Protein AF-A0A4R3I2M2-F1 (afdb_monomer_lite)

pLDDT: mean 82.36, std 9.68, range [46.09, 89.94]

Organism: NCBI:txid230495

Structure (mmCIF, N/CA/C/O backbone):
data_AF-A0A4R3I2M2-F1
#
_entry.id   AF-A0A4R3I2M2-F1
#
loop_
_atom_site.group_PDB
_atom_site.id
_atom_site.type_symbol
_atom_site.label_atom_id
_atom_site.label_alt_id
_atom_site.label_comp_id
_atom_site.label_asym_id
_atom_site.label_entity_id
_atom_site.label_seq_id
_atom_site.pdbx_PDB_ins_code
_atom_site.Cartn_x
_atom_site.Cartn_y
_atom_site.Cartn_z
_atom_site.occupancy
_atom_site.B_iso_or_equiv
_atom_site.auth_seq_id
_atom_site.auth_comp_id
_atom_site.auth_asym_id
_atom_site.auth_atom_id
_atom_site.pdbx_PDB_model_num
ATOM 1 N N . MET A 1 1 ? -13.985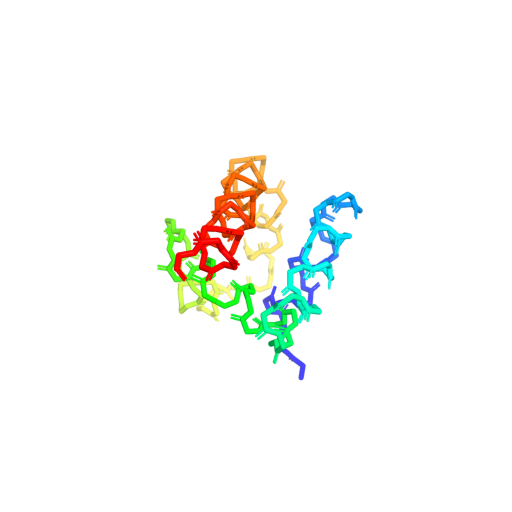 4.143 -8.423 1.00 52.84 1 MET A N 1
ATOM 2 C CA . MET A 1 1 ? -12.768 4.528 -7.687 1.00 52.84 1 MET A CA 1
ATOM 3 C C . MET A 1 1 ? -12.758 3.707 -6.414 1.00 52.84 1 MET A C 1
ATOM 5 O O . MET A 1 1 ? -13.799 3.624 -5.769 1.00 52.84 1 MET A O 1
ATOM 9 N N . ASP A 1 2 ? -11.680 2.969 -6.163 1.00 74.81 2 ASP A N 1
ATOM 10 C CA . ASP A 1 2 ? -11.583 2.080 -5.006 1.00 74.81 2 ASP A CA 1
ATOM 11 C C . ASP A 1 2 ? -11.299 2.924 -3.758 1.00 74.81 2 ASP A C 1
ATOM 13 O O . ASP A 1 2 ? -10.215 3.488 -3.612 1.00 74.81 2 ASP A O 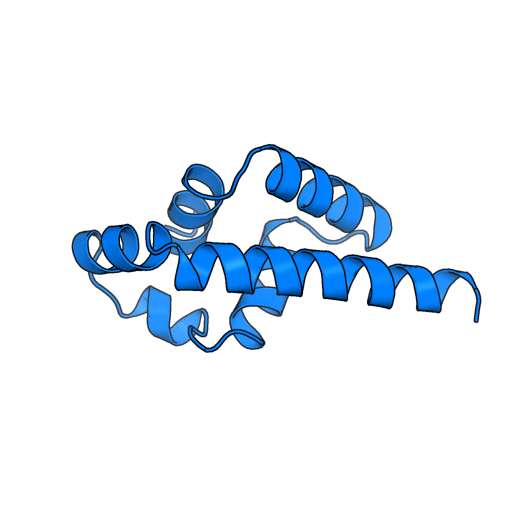1
ATOM 17 N N . MET A 1 3 ? -12.291 3.020 -2.868 1.00 80.62 3 MET A N 1
ATOM 18 C CA . MET A 1 3 ? -12.227 3.872 -1.680 1.00 80.62 3 MET A CA 1
ATOM 19 C C . MET A 1 3 ? -11.012 3.557 -0.793 1.00 80.62 3 MET A C 1
ATOM 21 O O . MET A 1 3 ? -10.479 4.463 -0.157 1.00 80.62 3 MET A O 1
ATOM 25 N N . VAL A 1 4 ? -10.547 2.302 -0.753 1.00 83.88 4 VAL A N 1
ATOM 26 C CA . VAL A 1 4 ? -9.362 1.918 0.030 1.00 83.88 4 VAL A CA 1
ATOM 27 C C . VAL A 1 4 ? -8.096 2.500 -0.578 1.00 83.88 4 VAL A C 1
ATOM 29 O O . VAL A 1 4 ? -7.283 3.082 0.143 1.00 83.88 4 VAL A O 1
ATOM 32 N N . LEU A 1 5 ? -7.9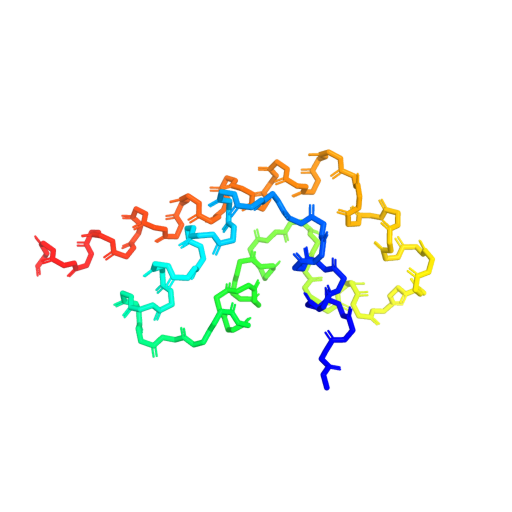46 2.393 -1.898 1.00 80.62 5 LEU A N 1
ATOM 33 C CA . LEU A 1 5 ? -6.782 2.923 -2.604 1.00 80.62 5 LEU A CA 1
ATOM 34 C C . LEU A 1 5 ? -6.741 4.452 -2.558 1.00 80.62 5 LEU A C 1
ATOM 36 O O . LEU A 1 5 ? -5.666 5.014 -2.365 1.00 80.62 5 LEU A O 1
ATOM 40 N N . ASP A 1 6 ? -7.887 5.124 -2.675 1.00 83.88 6 ASP A N 1
ATOM 41 C CA . ASP A 1 6 ? -7.957 6.586 -2.573 1.00 83.88 6 ASP A CA 1
ATOM 42 C C . ASP A 1 6 ? -7.561 7.078 -1.173 1.00 83.88 6 ASP A C 1
ATOM 44 O O . ASP A 1 6 ? -6.756 8.005 -1.037 1.00 83.88 6 ASP A O 1
ATOM 48 N N . VAL A 1 7 ? -8.061 6.421 -0.118 1.00 85.31 7 VAL A N 1
ATOM 49 C CA . VAL A 1 7 ? -7.675 6.747 1.262 1.00 85.31 7 VAL A CA 1
ATOM 50 C C . VAL A 1 7 ? -6.182 6.503 1.464 1.00 85.31 7 VAL A C 1
ATOM 52 O O . VAL A 1 7 ? -5.494 7.392 1.960 1.00 85.31 7 VAL A O 1
ATOM 55 N N . LEU A 1 8 ? -5.648 5.363 1.025 1.00 82.50 8 LEU A N 1
ATOM 56 C CA . LEU A 1 8 ? -4.221 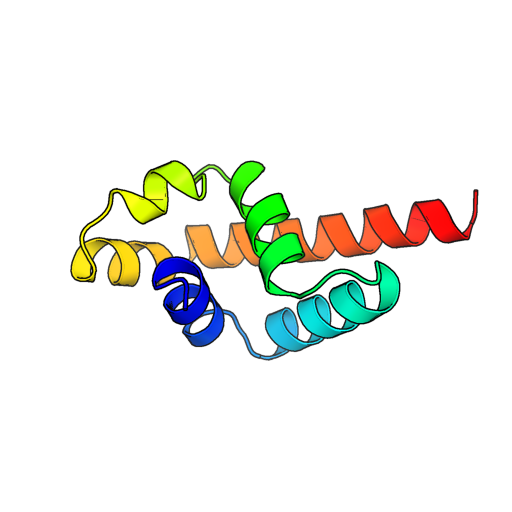5.061 1.144 1.00 82.50 8 LEU A CA 1
ATOM 57 C C . LEU A 1 8 ? -3.348 6.083 0.416 1.00 82.50 8 LEU A C 1
ATOM 59 O O . LEU A 1 8 ? -2.437 6.634 1.027 1.00 82.50 8 LEU A O 1
ATOM 63 N N . LYS A 1 9 ? -3.655 6.410 -0.843 1.00 81.62 9 LYS A N 1
ATOM 64 C CA . LYS A 1 9 ? -2.920 7.430 -1.608 1.00 81.62 9 LYS A CA 1
ATOM 65 C C . LYS A 1 9 ? -2.913 8.791 -0.913 1.00 81.62 9 LYS A C 1
ATOM 67 O O . LYS A 1 9 ? -1.915 9.492 -0.975 1.00 81.62 9 LYS A O 1
ATOM 72 N N . SER A 1 10 ? -3.994 9.150 -0.218 1.00 84.06 10 SER A N 1
ATOM 73 C CA . SER A 1 10 ? -4.066 10.412 0.533 1.00 84.06 10 SER A CA 1
ATOM 74 C C . SER A 1 10 ? -3.235 10.430 1.825 1.00 84.06 10 SER A C 1
ATOM 76 O O . SER A 1 10 ? -2.983 11.504 2.371 1.00 84.06 10 SER A O 1
ATOM 78 N N . LYS A 1 11 ? -2.857 9.256 2.353 1.00 83.25 11 LYS A N 1
ATOM 79 C CA . LYS A 1 11 ? -2.146 9.101 3.637 1.00 83.25 11 LYS A CA 1
ATOM 80 C C . LYS A 1 11 ? -0.690 8.682 3.480 1.00 83.25 11 LYS A C 1
ATOM 82 O O . LYS A 1 11 ? 0.097 8.892 4.400 1.00 83.25 11 LYS A O 1
ATOM 87 N N . ILE A 1 12 ? -0.345 8.067 2.354 1.00 80.81 12 ILE A N 1
ATOM 88 C CA . ILE A 1 12 ? 1.029 7.710 2.022 1.00 80.81 12 ILE A CA 1
ATOM 89 C C . ILE A 1 12 ? 1.839 8.996 1.816 1.00 80.81 12 ILE A C 1
ATOM 91 O O . ILE A 1 12 ? 1.353 9.989 1.279 1.00 80.81 12 ILE A O 1
ATOM 95 N N . ASP A 1 13 ? 3.085 8.969 2.280 1.00 80.50 13 ASP A N 1
ATOM 96 C CA . ASP A 1 13 ? 4.014 10.087 2.157 1.00 80.50 13 ASP A CA 1
ATOM 97 C C . ASP A 1 13 ? 4.253 10.463 0.674 1.00 80.50 13 ASP A C 1
ATOM 99 O O . ASP A 1 13 ? 4.306 9.567 -0.181 1.00 80.50 13 ASP A O 1
ATOM 103 N N . PRO A 1 14 ? 4.434 11.755 0.338 1.00 79.56 14 PRO A N 1
ATOM 104 C CA . PRO A 1 14 ? 4.728 12.181 -1.029 1.00 79.56 14 PRO A CA 1
ATOM 105 C C . PRO A 1 14 ? 5.919 11.451 -1.663 1.00 79.56 14 PRO A C 1
ATOM 107 O O . PRO A 1 14 ? 5.836 11.077 -2.831 1.00 79.56 14 PRO A O 1
ATOM 110 N N . ALA A 1 15 ? 6.977 11.156 -0.898 1.00 80.25 15 ALA A N 1
ATOM 111 C CA . ALA A 1 15 ? 8.136 10.428 -1.415 1.00 80.25 15 ALA A CA 1
ATOM 112 C C . ALA A 1 15 ? 7.778 8.986 -1.813 1.00 80.25 15 ALA A C 1
ATOM 114 O O . ALA A 1 15 ? 8.186 8.500 -2.862 1.00 80.25 15 ALA A O 1
ATOM 115 N N . ALA A 1 16 ? 6.945 8.307 -1.020 1.00 80.56 16 ALA A N 1
ATOM 116 C CA . ALA A 1 16 ? 6.470 6.965 -1.358 1.00 80.56 16 ALA A CA 1
ATOM 117 C C . ALA A 1 16 ? 5.500 6.974 -2.558 1.00 80.56 16 ALA A C 1
ATOM 119 O O . ALA A 1 16 ? 5.422 5.995 -3.298 1.00 80.56 16 ALA A O 1
ATOM 120 N N . THR A 1 17 ? 4.788 8.082 -2.785 1.00 82.69 17 THR A N 1
ATOM 121 C CA . THR A 1 17 ? 3.948 8.277 -3.980 1.00 82.69 17 THR A CA 1
ATOM 122 C C . THR A 1 17 ? 4.792 8.449 -5.246 1.00 82.69 17 THR A C 1
ATOM 124 O O . THR A 1 17 ? 4.445 7.911 -6.302 1.00 82.69 17 THR A O 1
ATOM 127 N N . GLU A 1 18 ? 5.915 9.157 -5.145 1.00 85.69 18 GLU A N 1
ATOM 128 C CA . GLU A 1 18 ? 6.902 9.266 -6.221 1.00 85.69 18 GLU A CA 1
ATOM 129 C C . GLU A 1 18 ? 7.526 7.898 -6.530 1.00 85.69 18 GLU A C 1
ATOM 131 O O . GLU A 1 18 ? 7.487 7.464 -7.679 1.00 85.69 18 GLU A O 1
ATOM 136 N N . GLU A 1 19 ? 7.953 7.145 -5.508 1.00 85.81 19 GLU A N 1
ATOM 137 C CA . GLU A 1 19 ? 8.453 5.768 -5.671 1.00 85.81 19 GLU A CA 1
ATOM 138 C C . GLU A 1 19 ? 7.431 4.845 -6.360 1.00 85.81 19 GLU A C 1
ATOM 140 O O . GLU A 1 19 ? 7.787 4.064 -7.243 1.00 85.81 19 GLU A O 1
ATOM 145 N N . LEU A 1 20 ? 6.147 4.940 -5.998 1.00 86.75 20 LEU A N 1
ATOM 146 C CA . LEU A 1 20 ? 5.070 4.188 -6.653 1.00 86.75 20 LEU A CA 1
ATOM 147 C C . LEU A 1 20 ? 4.880 4.589 -8.120 1.00 86.75 20 LEU A C 1
ATOM 149 O O . LEU A 1 20 ? 4.573 3.734 -8.951 1.00 86.75 20 LEU A O 1
ATOM 153 N N . SER A 1 21 ? 5.055 5.870 -8.442 1.00 87.38 21 SER A N 1
ATOM 154 C CA . SER A 1 21 ? 4.942 6.379 -9.813 1.00 87.38 21 SER A CA 1
ATOM 155 C C . SER A 1 21 ? 6.121 5.920 -10.675 1.00 87.38 21 SER A C 1
ATOM 157 O O . SER A 1 21 ? 5.923 5.488 -11.809 1.00 87.38 21 SER A O 1
ATOM 159 N N . GLU A 1 22 ? 7.335 5.924 -10.121 1.00 88.25 22 GLU A N 1
ATOM 160 C CA . GLU A 1 22 ? 8.517 5.344 -10.767 1.00 88.25 22 GLU A CA 1
ATOM 161 C C . GLU A 1 22 ? 8.340 3.842 -11.013 1.00 88.25 22 GLU A C 1
ATOM 163 O O . GLU A 1 22 ? 8.587 3.360 -12.117 1.00 88.25 22 GLU A O 1
ATOM 168 N N . LEU A 1 23 ? 7.857 3.102 -10.011 1.00 86.44 23 LEU A N 1
ATOM 169 C CA . LEU A 1 23 ? 7.538 1.680 -10.142 1.00 86.44 23 LEU A CA 1
ATOM 170 C C . LEU A 1 23 ? 6.467 1.422 -11.201 1.00 86.44 23 LEU A C 1
ATOM 172 O O . LEU A 1 23 ? 6.560 0.449 -11.946 1.00 86.44 23 LEU A O 1
ATOM 176 N N . SER A 1 24 ? 5.463 2.294 -11.275 1.00 89.75 24 SER A N 1
ATOM 177 C CA . SER A 1 24 ? 4.404 2.223 -12.279 1.00 89.75 24 SER A CA 1
ATOM 178 C C . SER A 1 24 ? 4.960 2.332 -13.692 1.00 89.75 24 SER A C 1
ATOM 180 O O . SER A 1 24 ? 4.619 1.515 -14.550 1.00 89.75 24 SER A O 1
ATOM 182 N N . ALA A 1 25 ? 5.876 3.276 -13.911 1.00 87.75 25 ALA A N 1
ATOM 183 C CA . ALA A 1 25 ? 6.578 3.415 -15.179 1.00 87.75 25 ALA A CA 1
ATOM 184 C C . ALA A 1 25 ? 7.481 2.205 -15.468 1.00 87.75 25 ALA A C 1
ATOM 186 O O . ALA A 1 25 ? 7.435 1.659 -16.568 1.00 87.75 25 ALA A O 1
ATOM 187 N N . MET A 1 26 ? 8.254 1.754 -14.477 1.00 87.00 26 MET A N 1
ATOM 188 C CA . MET A 1 26 ? 9.213 0.656 -14.620 1.00 87.00 26 MET A CA 1
ATOM 189 C C . MET A 1 26 ? 8.542 -0.682 -14.949 1.00 87.00 26 MET A C 1
ATOM 191 O O . MET A 1 26 ? 9.002 -1.418 -15.815 1.00 87.00 26 MET A O 1
ATOM 195 N N . LEU A 1 27 ? 7.447 -1.004 -14.259 1.00 84.19 27 LEU A N 1
ATOM 196 C CA . LEU A 1 27 ? 6.734 -2.271 -14.419 1.00 84.19 27 LEU A CA 1
ATOM 197 C C . LEU A 1 27 ? 5.659 -2.215 -15.512 1.00 84.19 27 LEU A C 1
ATOM 199 O O . LEU A 1 27 ? 4.994 -3.221 -15.748 1.00 84.19 27 LEU A O 1
ATOM 203 N N . ALA A 1 28 ? 5.452 -1.053 -16.144 1.00 87.44 28 ALA A N 1
ATOM 204 C CA . ALA A 1 28 ? 4.330 -0.788 -17.047 1.00 87.44 28 ALA A CA 1
ATOM 205 C C . ALA A 1 28 ? 2.970 -1.203 -16.443 1.00 87.44 28 ALA A C 1
ATOM 207 O O . ALA A 1 28 ? 2.076 -1.699 -17.133 1.00 87.44 28 ALA A O 1
ATOM 208 N N . LEU A 1 29 ? 2.818 -1.004 -15.131 1.00 87.56 29 LEU A N 1
ATOM 209 C CA . LEU A 1 29 ? 1.615 -1.330 -14.372 1.00 87.56 29 LEU A CA 1
ATOM 210 C C . LEU A 1 29 ? 1.057 -0.067 -13.729 1.00 87.56 29 LEU A C 1
ATOM 212 O O . LEU A 1 29 ? 1.829 0.751 -13.240 1.00 87.56 29 LEU A O 1
ATOM 216 N N . PRO A 1 30 ? -0.269 0.108 -13.664 1.00 88.06 30 PRO A N 1
ATOM 217 C CA . PRO A 1 30 ? -0.845 1.252 -12.974 1.00 88.06 30 PRO A CA 1
ATOM 218 C C . PRO A 1 30 ? -0.536 1.193 -11.470 1.00 88.06 30 PRO A C 1
ATOM 220 O O . PRO A 1 30 ? -0.469 0.109 -10.880 1.00 88.06 30 PRO A O 1
ATOM 223 N N . VAL A 1 31 ? -0.384 2.363 -10.841 1.00 85.94 31 VAL A N 1
ATOM 224 C CA . VAL A 1 31 ? -0.086 2.507 -9.401 1.00 85.94 31 VAL A CA 1
ATOM 225 C C . VAL A 1 31 ? -1.062 1.704 -8.537 1.00 85.94 31 VAL A C 1
ATOM 227 O O . VAL A 1 31 ? -0.655 1.097 -7.550 1.00 85.94 31 VAL A O 1
ATOM 230 N N . GLU A 1 32 ? -2.339 1.649 -8.922 1.00 85.56 32 GLU A N 1
ATOM 231 C CA . GLU A 1 32 ? -3.358 0.844 -8.246 1.00 85.56 32 GLU A CA 1
ATOM 232 C C . GLU A 1 32 ? -2.975 -0.635 -8.197 1.00 85.56 32 GLU A C 1
ATOM 234 O O . GLU A 1 32 ? -3.040 -1.239 -7.134 1.00 85.56 32 GLU A O 1
ATOM 239 N N . LYS A 1 33 ? -2.516 -1.215 -9.312 1.00 85.62 33 LYS A N 1
ATOM 240 C CA . LYS A 1 33 ? -2.143 -2.638 -9.376 1.00 85.62 33 LYS A CA 1
ATOM 241 C C . LYS A 1 33 ? -0.915 -2.946 -8.529 1.00 85.62 33 LYS A C 1
ATOM 243 O O . LYS A 1 33 ? -0.832 -4.015 -7.927 1.00 85.62 33 LYS A O 1
ATOM 248 N N . ILE A 1 34 ? 0.021 -2.005 -8.457 1.00 86.81 34 ILE A N 1
ATOM 249 C CA . ILE A 1 34 ? 1.205 -2.125 -7.604 1.00 86.81 34 ILE A CA 1
ATOM 250 C C . ILE A 1 34 ? 0.794 -2.070 -6.132 1.00 86.81 34 ILE A C 1
ATOM 252 O O . ILE A 1 34 ? 1.203 -2.929 -5.354 1.00 86.81 34 ILE A O 1
ATOM 256 N N . LEU A 1 35 ? -0.064 -1.119 -5.755 1.00 84.44 35 LEU A N 1
ATOM 257 C CA . LEU A 1 35 ? -0.603 -1.019 -4.399 1.00 84.44 35 LEU A CA 1
ATOM 258 C C . LEU A 1 35 ? -1.404 -2.262 -4.003 1.00 84.44 35 LEU A C 1
ATOM 260 O O . LEU A 1 35 ? -1.196 -2.773 -2.908 1.00 84.44 35 LEU A O 1
ATOM 264 N N . GLU A 1 36 ? -2.267 -2.778 -4.882 1.00 87.31 36 GLU A N 1
ATOM 265 C CA . GLU A 1 36 ? -2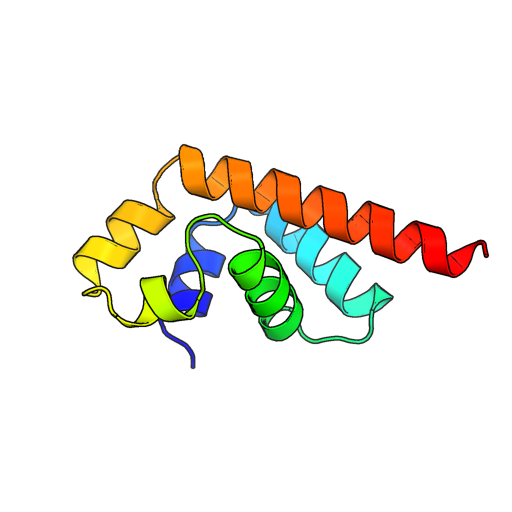.987 -4.038 -4.663 1.00 87.31 36 GLU A CA 1
ATOM 266 C C . GLU A 1 36 ? -2.002 -5.185 -4.384 1.00 87.31 36 GLU A C 1
ATOM 268 O O . GLU A 1 36 ? -2.113 -5.858 -3.362 1.00 87.31 36 GLU A O 1
ATOM 273 N N . SER A 1 37 ? -0.985 -5.360 -5.235 1.00 85.69 37 SER A N 1
ATOM 274 C CA . SER A 1 37 ? 0.051 -6.393 -5.071 1.00 85.69 37 SER A CA 1
ATOM 275 C C . SER A 1 37 ? 0.829 -6.255 -3.756 1.00 85.69 37 SER A C 1
ATOM 277 O O . SER A 1 37 ? 1.123 -7.246 -3.085 1.00 85.69 37 SER A O 1
ATOM 279 N N . ILE A 1 38 ? 1.149 -5.023 -3.359 1.00 86.62 38 ILE A N 1
ATOM 280 C CA . ILE A 1 38 ? 1.827 -4.725 -2.094 1.00 86.62 38 ILE A CA 1
ATOM 281 C C . ILE A 1 38 ? 0.927 -5.052 -0.900 1.00 86.62 38 ILE A C 1
ATOM 283 O O . ILE A 1 38 ? 1.390 -5.663 0.063 1.00 86.62 38 ILE A O 1
ATOM 287 N N . LEU A 1 39 ? -0.350 -4.677 -0.959 1.00 84.94 39 LEU A N 1
ATOM 288 C CA . LEU A 1 39 ? -1.318 -4.928 0.107 1.00 84.94 39 LEU A CA 1
ATOM 289 C C . LEU A 1 39 ? -1.594 -6.418 0.288 1.00 84.94 39 LEU A C 1
ATOM 291 O O . LEU A 1 39 ? -1.688 -6.873 1.421 1.00 84.94 39 LEU A O 1
ATOM 295 N N . GLU A 1 40 ? -1.629 -7.201 -0.789 1.00 85.19 40 GLU A N 1
ATOM 296 C CA . GLU A 1 40 ? -1.709 -8.668 -0.706 1.00 85.19 40 GLU A CA 1
ATOM 297 C C . GLU A 1 40 ? -0.506 -9.291 0.032 1.00 85.19 40 GLU A C 1
ATOM 299 O O . GLU A 1 40 ? -0.613 -10.380 0.594 1.00 85.19 40 GLU A O 1
ATOM 304 N N . LYS A 1 41 ? 0.638 -8.595 0.084 1.00 82.19 41 LYS A N 1
ATOM 305 C CA . LYS A 1 41 ? 1.836 -9.003 0.842 1.00 82.19 41 LYS A CA 1
ATOM 306 C C . LYS A 1 41 ? 1.904 -8.393 2.248 1.00 82.19 41 LYS A C 1
ATOM 308 O O . LYS A 1 41 ? 2.807 -8.750 3.009 1.00 82.19 41 LYS A O 1
ATOM 313 N N . SER A 1 42 ? 1.012 -7.461 2.581 1.00 82.50 42 SER A N 1
ATOM 314 C CA . SER A 1 42 ? 0.911 -6.844 3.905 1.00 82.50 42 SER A CA 1
ATOM 315 C C . SER A 1 42 ? 0.074 -7.712 4.841 1.00 82.50 42 SER A C 1
ATOM 317 O O . SER A 1 42 ? -0.787 -8.491 4.435 1.00 82.50 42 SER A O 1
ATOM 319 N N . SER A 1 43 ? 0.298 -7.509 6.135 1.00 80.75 43 SER A N 1
ATOM 320 C CA . SER A 1 43 ? -0.563 -7.991 7.218 1.00 80.75 43 SER A CA 1
ATOM 321 C C . SER A 1 43 ? -2.032 -7.547 7.063 1.00 80.75 43 SER A C 1
ATOM 323 O O . SER A 1 43 ? -2.937 -8.182 7.605 1.00 80.75 43 SER A O 1
ATOM 325 N N . TYR A 1 44 ? -2.269 -6.460 6.323 1.00 77.62 44 TYR A N 1
ATOM 326 C CA . TYR A 1 44 ? -3.579 -5.895 6.020 1.00 77.62 44 TYR A CA 1
ATOM 327 C C . TYR A 1 44 ? -3.909 -6.098 4.539 1.00 77.62 44 TYR A C 1
ATOM 329 O O . TYR A 1 44 ? -3.818 -5.163 3.743 1.00 77.62 44 TYR A O 1
ATOM 337 N N . SER A 1 45 ? -4.307 -7.323 4.176 1.00 82.50 45 SER A N 1
ATOM 338 C CA . SER A 1 45 ? -4.720 -7.626 2.800 1.00 82.50 45 SER A CA 1
ATOM 339 C C . SER A 1 45 ? -5.803 -6.663 2.312 1.00 82.50 45 SER A C 1
ATOM 341 O O . SER A 1 45 ? -6.644 -6.203 3.096 1.00 82.50 45 SER A O 1
ATOM 343 N N . LEU A 1 46 ? -5.830 -6.397 1.005 1.00 81.88 46 LEU A N 1
ATOM 344 C CA . LEU A 1 46 ? -6.820 -5.507 0.393 1.00 81.88 46 LEU A CA 1
ATOM 345 C C . LEU A 1 46 ? -8.251 -5.948 0.742 1.00 81.88 46 LEU A C 1
ATOM 347 O O . LEU A 1 46 ? -9.077 -5.146 1.172 1.00 81.88 46 LEU A O 1
ATOM 351 N N . SER A 1 47 ? -8.493 -7.260 0.691 1.00 84.00 47 SER A N 1
ATOM 352 C CA . SER A 1 47 ? -9.757 -7.884 1.096 1.00 84.00 47 SER A CA 1
ATOM 353 C C . SER A 1 47 ? -10.158 -7.570 2.542 1.00 84.00 47 SER A C 1
ATOM 355 O O . SER A 1 47 ? -11.343 -7.418 2.842 1.00 84.00 47 SER A O 1
ATOM 357 N N . SER A 1 48 ? -9.188 -7.496 3.457 1.00 86.31 48 SER A N 1
ATOM 358 C CA . SER A 1 48 ? -9.438 -7.171 4.864 1.00 86.31 48 SER A CA 1
ATOM 359 C C . SER A 1 48 ? -9.792 -5.697 5.030 1.00 86.31 48 SER A C 1
ATOM 361 O O . SER A 1 48 ? -10.706 -5.374 5.787 1.00 86.31 48 SER A O 1
ATOM 363 N N . LEU A 1 49 ? -9.115 -4.816 4.291 1.00 86.19 49 LEU A N 1
ATOM 364 C CA . LEU A 1 49 ? -9.367 -3.375 4.295 1.00 86.19 49 LEU A CA 1
ATOM 365 C C . LEU A 1 49 ? -10.729 -3.025 3.681 1.00 86.19 49 LEU A C 1
ATOM 367 O O . LEU A 1 49 ? -11.457 -2.220 4.255 1.00 86.19 49 LEU A O 1
ATOM 371 N N . HIS A 1 50 ? -11.128 -3.675 2.582 1.00 85.88 50 HIS A N 1
ATOM 372 C CA . HIS A 1 50 ? -12.440 -3.463 1.947 1.00 85.88 50 HIS A CA 1
ATOM 373 C C . HIS A 1 50 ? -13.626 -3.815 2.842 1.00 85.88 50 HIS A C 1
ATOM 375 O O . HIS A 1 50 ? -14.714 -3.274 2.664 1.00 85.88 50 HIS A O 1
ATOM 381 N N . ARG A 1 51 ? -13.438 -4.721 3.805 1.00 88.06 51 ARG A N 1
ATOM 382 C CA . ARG A 1 51 ? -14.485 -5.109 4.763 1.00 88.06 51 ARG A CA 1
ATOM 383 C C . ARG A 1 51 ? -14.611 -4.138 5.937 1.00 88.06 51 ARG A C 1
ATOM 385 O O . ARG A 1 51 ? -15.524 -4.291 6.746 1.00 88.06 51 ARG A O 1
ATOM 392 N N . MET A 1 52 ? -13.699 -3.174 6.070 1.00 89.31 52 MET A N 1
ATOM 393 C CA . MET A 1 52 ? -13.738 -2.192 7.150 1.00 89.31 52 MET A CA 1
ATOM 394 C C . MET A 1 52 ? -14.713 -1.059 6.832 1.00 89.31 52 MET A C 1
ATOM 396 O O . MET A 1 52 ? -14.926 -0.681 5.683 1.00 89.31 52 MET A O 1
ATOM 400 N N . THR A 1 53 ? -15.284 -0.467 7.881 1.00 89.50 53 THR A N 1
ATOM 401 C CA . THR A 1 53 ? -15.992 0.809 7.75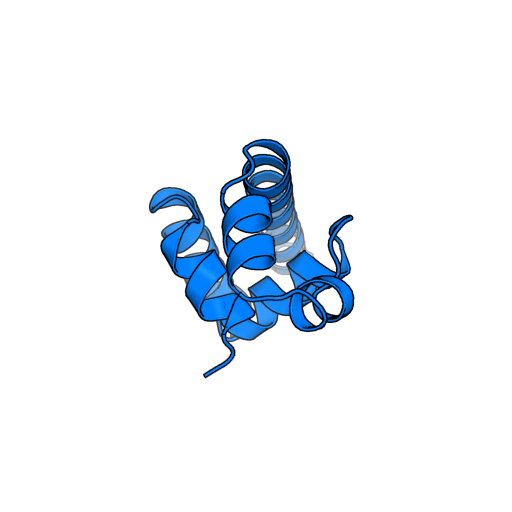1 1.00 89.50 53 THR A CA 1
ATOM 402 C C . THR A 1 53 ? -15.006 1.915 7.371 1.00 89.50 53 THR A C 1
ATOM 404 O O . THR A 1 53 ? -13.825 1.832 7.710 1.00 89.50 53 THR A O 1
ATOM 407 N N . LYS A 1 54 ? -15.488 2.984 6.720 1.00 86.75 54 LYS A N 1
ATOM 408 C CA . LYS A 1 54 ? -14.661 4.145 6.343 1.00 86.75 54 LYS A CA 1
ATOM 409 C C . LYS A 1 54 ? -13.829 4.684 7.509 1.00 86.75 54 LYS A C 1
ATOM 411 O O . LYS A 1 54 ? -12.631 4.877 7.367 1.00 86.75 54 LYS A O 1
ATOM 416 N N . GLU A 1 55 ? -14.457 4.873 8.664 1.00 88.94 55 GLU A N 1
ATOM 417 C CA . GLU A 1 55 ? -13.810 5.424 9.858 1.00 88.94 55 GLU A CA 1
ATOM 418 C C . GLU A 1 55 ? -12.679 4.514 10.370 1.00 88.94 55 GLU A C 1
ATOM 420 O O . GLU A 1 55 ? -11.577 4.969 10.676 1.00 88.94 55 GLU A O 1
ATOM 425 N N . ARG A 1 56 ? -12.913 3.195 10.379 1.00 89.75 56 ARG A N 1
ATOM 426 C CA . ARG A 1 56 ? -11.905 2.218 10.803 1.00 89.75 56 ARG A CA 1
ATOM 427 C C . ARG A 1 56 ? -10.776 2.074 9.790 1.00 89.75 56 ARG A C 1
ATOM 429 O O . ARG A 1 56 ? -9.624 1.935 10.193 1.00 89.75 56 ARG A O 1
ATOM 436 N N . LEU A 1 57 ? -11.102 2.130 8.502 1.00 88.31 57 LEU A N 1
ATOM 437 C CA . LEU A 1 57 ? -10.124 2.186 7.427 1.00 88.31 57 LEU A CA 1
ATOM 438 C C . LEU A 1 57 ? -9.221 3.409 7.606 1.00 88.31 57 LEU A C 1
ATOM 440 O O . LEU A 1 57 ? -8.015 3.237 7.689 1.00 88.31 57 LEU A O 1
ATOM 444 N N . GLU A 1 58 ? -9.789 4.608 7.757 1.00 88.62 58 GLU A N 1
ATOM 445 C CA . GLU A 1 58 ? -9.027 5.849 7.938 1.00 88.62 58 GLU A CA 1
ATOM 446 C C . GLU A 1 58 ? -8.091 5.791 9.153 1.00 88.62 58 GLU A C 1
ATOM 448 O O . GLU A 1 58 ? -6.934 6.212 9.056 1.00 88.62 58 GLU A O 1
ATOM 453 N N . MET A 1 59 ? -8.546 5.212 10.271 1.00 89.94 59 MET A N 1
ATOM 454 C CA . MET A 1 59 ? -7.700 4.954 11.440 1.00 89.94 59 MET A CA 1
ATOM 455 C C . MET A 1 59 ? -6.527 4.018 11.123 1.00 89.94 59 MET A C 1
ATOM 457 O O . MET A 1 59 ? -5.385 4.325 11.460 1.00 89.94 59 MET A O 1
ATOM 461 N N . VAL A 1 60 ? -6.792 2.875 10.482 1.00 88.00 60 VAL A N 1
ATOM 462 C CA . VAL A 1 60 ? -5.763 1.879 10.143 1.00 88.00 60 VAL A CA 1
ATOM 463 C C . VAL A 1 60 ? -4.773 2.445 9.126 1.00 88.00 60 VAL A C 1
ATOM 465 O O . VAL A 1 60 ? -3.568 2.304 9.310 1.00 88.00 60 VAL A O 1
ATOM 468 N N . THR A 1 61 ? -5.252 3.158 8.106 1.00 85.62 61 THR A N 1
ATOM 469 C CA . THR A 1 61 ? -4.407 3.789 7.081 1.00 85.62 61 THR A CA 1
ATOM 470 C C . THR A 1 61 ? -3.602 4.973 7.594 1.00 85.62 61 THR A C 1
ATOM 472 O O . THR A 1 61 ? -2.596 5.329 6.993 1.00 85.62 61 THR A O 1
ATOM 475 N N . SER A 1 62 ? -4.017 5.567 8.713 1.00 86.62 62 SER A N 1
ATOM 476 C CA . SER A 1 62 ? -3.249 6.606 9.409 1.00 86.62 62 SER A CA 1
ATOM 477 C C . SER A 1 62 ? -2.301 6.023 10.466 1.00 86.62 62 SER A C 1
ATOM 479 O O . SER A 1 62 ? -1.566 6.768 11.112 1.00 86.62 62 SER A O 1
ATOM 481 N N . SER A 1 63 ? -2.304 4.700 10.668 1.00 88.69 63 SER A N 1
ATOM 482 C CA . SER A 1 63 ? -1.421 4.044 11.627 1.00 88.69 63 SER A CA 1
ATOM 483 C C . SER A 1 63 ? 0.033 4.075 11.139 1.00 88.69 63 SER A C 1
ATOM 485 O O . SER A 1 63 ? 0.315 3.602 10.032 1.00 88.69 63 SER A O 1
ATOM 487 N N . PRO A 1 64 ? 0.993 4.516 11.978 1.00 85.62 64 PRO A N 1
ATOM 488 C CA . PRO A 1 64 ? 2.416 4.500 11.636 1.00 85.62 64 PRO A CA 1
ATOM 489 C C . PRO A 1 64 ? 2.931 3.106 11.263 1.00 85.62 64 PRO A C 1
ATOM 491 O O . PRO A 1 64 ? 3.847 2.981 10.450 1.00 85.62 64 PRO A O 1
ATOM 494 N N . ALA A 1 65 ? 2.339 2.058 11.846 1.00 87.12 65 ALA A N 1
ATOM 495 C CA . ALA A 1 65 ? 2.716 0.674 11.583 1.00 87.12 65 ALA A CA 1
ATOM 496 C C . ALA A 1 65 ? 2.403 0.271 10.136 1.00 87.12 65 ALA A C 1
ATOM 498 O O . ALA A 1 65 ? 3.283 -0.254 9.455 1.00 87.12 65 ALA A O 1
ATOM 499 N N . LEU A 1 66 ? 1.191 0.575 9.650 1.00 85.75 66 LEU A N 1
ATOM 500 C CA . LEU A 1 66 ? 0.815 0.287 8.266 1.00 85.75 66 LEU A CA 1
ATOM 501 C C . LEU A 1 66 ? 1.647 1.124 7.295 1.00 85.75 66 LEU A C 1
ATOM 503 O O . LEU A 1 66 ? 2.176 0.587 6.330 1.00 85.75 66 LEU A O 1
ATOM 507 N N . LEU A 1 67 ? 1.811 2.423 7.559 1.00 85.31 67 LEU A N 1
ATOM 508 C CA . LEU A 1 67 ? 2.583 3.308 6.681 1.00 85.31 67 LEU A CA 1
ATOM 509 C C . LEU A 1 67 ? 4.049 2.865 6.562 1.00 85.31 67 LEU A C 1
ATOM 511 O O . LEU A 1 67 ? 4.608 2.851 5.466 1.00 85.31 67 LEU A O 1
ATOM 515 N N . SER A 1 68 ? 4.660 2.442 7.671 1.00 88.19 68 SER A N 1
ATOM 516 C CA . SER A 1 68 ? 6.027 1.906 7.671 1.00 88.19 68 SER A CA 1
ATOM 517 C C . SER A 1 68 ? 6.119 0.570 6.932 1.00 88.19 68 SER A C 1
ATOM 519 O O . SER A 1 68 ? 7.074 0.340 6.190 1.00 88.19 68 SER A O 1
ATOM 521 N N . GLU A 1 69 ? 5.128 -0.311 7.107 1.00 88.19 69 GLU A N 1
ATOM 522 C CA . GLU A 1 69 ? 5.051 -1.579 6.378 1.00 88.19 69 GLU A CA 1
ATOM 523 C C . GLU A 1 69 ? 4.908 -1.341 4.871 1.00 88.19 69 GLU A C 1
ATOM 525 O O . GLU A 1 69 ? 5.676 -1.912 4.098 1.00 88.19 69 GLU A O 1
ATOM 530 N N . LEU A 1 70 ? 3.999 -0.454 4.461 1.00 86.25 70 LEU A N 1
ATOM 531 C CA . LEU A 1 70 ? 3.797 -0.067 3.067 1.00 86.25 70 LEU A CA 1
ATOM 532 C C . LEU A 1 70 ? 5.069 0.516 2.466 1.00 86.25 70 LEU A C 1
ATOM 534 O O . LEU A 1 70 ? 5.510 0.034 1.429 1.00 86.25 70 LEU A O 1
ATOM 538 N N . LYS A 1 71 ? 5.722 1.471 3.138 1.00 86.56 71 LYS A N 1
ATOM 539 C CA . LYS A 1 71 ? 6.992 2.042 2.669 1.00 86.56 71 LYS A CA 1
ATOM 540 C C . LYS A 1 71 ? 8.061 0.964 2.473 1.00 86.56 71 LYS A C 1
ATOM 542 O O . LYS A 1 71 ? 8.737 0.933 1.449 1.00 86.56 71 LYS A O 1
ATOM 547 N N . ARG A 1 72 ? 8.189 0.034 3.425 1.00 88.62 72 ARG A N 1
ATOM 548 C CA . ARG A 1 72 ? 9.126 -1.095 3.325 1.00 88.62 72 ARG A CA 1
ATOM 549 C C . ARG A 1 72 ? 8.800 -2.010 2.142 1.00 88.62 72 ARG A C 1
ATOM 551 O O . ARG A 1 72 ? 9.717 -2.505 1.489 1.00 88.62 72 ARG A O 1
ATOM 558 N N . LEU A 1 73 ? 7.520 -2.274 1.888 1.00 88.12 73 LEU A N 1
ATOM 559 C CA . LEU A 1 73 ? 7.081 -3.132 0.788 1.00 88.12 73 LEU A CA 1
ATOM 560 C C . LEU A 1 73 ? 7.236 -2.447 -0.576 1.00 88.12 73 LEU A C 1
ATOM 562 O O . LEU A 1 73 ? 7.714 -3.101 -1.495 1.00 88.12 73 LEU A O 1
ATOM 566 N N . ILE A 1 74 ? 6.932 -1.149 -0.691 1.00 87.81 74 ILE A N 1
ATOM 567 C CA . ILE A 1 74 ? 7.190 -0.329 -1.890 1.00 87.81 74 ILE A CA 1
ATOM 568 C C . ILE A 1 74 ? 8.678 -0.379 -2.235 1.00 87.81 74 ILE A C 1
ATOM 570 O O . ILE A 1 74 ? 9.050 -0.765 -3.343 1.00 87.81 74 ILE A O 1
ATOM 574 N N . TRP A 1 75 ? 9.534 -0.108 -1.246 1.00 87.19 75 TRP A N 1
ATOM 575 C CA . TRP A 1 75 ? 10.978 -0.214 -1.411 1.00 87.19 75 TRP A CA 1
ATOM 576 C C . TRP A 1 75 ? 11.374 -1.621 -1.880 1.00 87.19 75 TRP A C 1
ATOM 578 O O . TRP A 1 75 ? 12.090 -1.778 -2.864 1.00 87.19 75 TRP A O 1
ATOM 588 N N . LYS A 1 76 ? 10.853 -2.677 -1.245 1.00 87.38 76 LYS A N 1
ATOM 589 C CA . LYS A 1 76 ? 11.142 -4.063 -1.640 1.00 87.38 76 LYS A CA 1
ATOM 590 C C . LYS A 1 76 ? 10.707 -4.384 -3.077 1.00 87.38 76 LYS A C 1
ATOM 592 O O . LYS A 1 76 ? 11.443 -5.089 -3.772 1.00 87.38 76 LYS A O 1
ATOM 597 N N . GLU A 1 77 ? 9.551 -3.898 -3.526 1.00 85.62 77 GLU A N 1
ATOM 598 C CA . GLU A 1 77 ? 9.101 -4.065 -4.914 1.00 85.62 77 GLU A CA 1
ATOM 599 C C . GLU A 1 77 ? 10.042 -3.361 -5.891 1.00 85.62 77 GLU A C 1
ATOM 601 O O . GLU A 1 77 ? 10.434 -3.971 -6.882 1.00 85.62 77 GLU A O 1
ATOM 606 N N . ARG A 1 78 ? 10.513 -2.148 -5.570 1.00 82.62 78 ARG A N 1
ATOM 607 C CA . ARG A 1 78 ? 11.512 -1.430 -6.380 1.00 82.62 78 ARG A CA 1
ATOM 608 C C . ARG A 1 78 ? 12.777 -2.245 -6.604 1.00 82.62 78 ARG A C 1
ATOM 610 O O . ARG A 1 78 ? 13.210 -2.418 -7.740 1.00 82.62 78 ARG A O 1
ATOM 617 N N . TRP A 1 79 ? 13.342 -2.806 -5.540 1.00 80.00 79 TRP A N 1
ATOM 618 C CA . TRP A 1 79 ? 14.546 -3.637 -5.650 1.00 80.00 79 TRP A CA 1
ATOM 619 C C . TRP A 1 79 ? 14.296 -4.979 -6.342 1.00 80.00 79 TRP A C 1
ATOM 621 O O . TRP A 1 79 ? 15.204 -5.532 -6.963 1.00 80.00 79 TRP A O 1
ATOM 631 N N . SER A 1 80 ? 13.077 -5.511 -6.247 1.00 78.69 80 SER A N 1
ATOM 632 C CA . SER A 1 80 ? 12.701 -6.743 -6.945 1.00 78.69 80 SER A CA 1
ATOM 633 C C . SER A 1 80 ? 12.545 -6.504 -8.451 1.00 78.69 80 SER A C 1
ATOM 635 O O . SER A 1 80 ? 13.035 -7.316 -9.232 1.00 78.69 80 SER A O 1
ATOM 637 N N . GLY A 1 81 ? 11.951 -5.374 -8.853 1.00 65.81 81 GLY A N 1
ATOM 638 C CA . GLY A 1 81 ? 11.855 -4.945 -10.251 1.00 65.81 81 GLY A CA 1
ATOM 639 C C . GLY A 1 81 ? 13.225 -4.661 -10.870 1.00 65.81 81 GLY A C 1
ATOM 640 O O . GLY A 1 81 ? 13.519 -5.147 -11.956 1.00 65.81 81 GLY A O 1
ATOM 641 N N . GLN A 1 82 ? 14.119 -3.987 -10.139 1.00 61.12 82 GLN A N 1
ATOM 642 C CA . GLN A 1 82 ? 15.491 -3.730 -10.601 1.00 61.12 82 GLN A CA 1
ATOM 643 C C . GLN A 1 82 ? 16.309 -5.001 -10.828 1.00 61.12 82 GLN A C 1
ATOM 645 O O . GLN A 1 82 ? 17.107 -5.044 -11.755 1.00 61.12 82 GLN A O 1
ATOM 650 N N . ARG A 1 83 ? 16.107 -6.072 -10.048 1.00 58.66 83 ARG A N 1
ATOM 651 C CA . ARG A 1 83 ? 16.807 -7.341 -10.316 1.00 58.66 83 ARG A CA 1
ATOM 652 C C . ARG A 1 83 ? 16.403 -8.005 -11.630 1.00 58.66 83 ARG A C 1
ATOM 654 O O . ARG A 1 83 ? 17.200 -8.780 -12.143 1.00 58.66 83 ARG A O 1
ATOM 661 N N . GLN A 1 84 ? 15.201 -7.752 -12.146 1.00 53.06 84 GLN A N 1
ATOM 662 C CA . GLN A 1 84 ? 14.769 -8.333 -13.421 1.00 53.06 84 GLN A CA 1
ATOM 663 C C . GLN A 1 84 ? 15.376 -7.617 -14.633 1.00 53.06 84 GLN A C 1
ATOM 665 O O . GLN A 1 84 ? 15.461 -8.216 -15.695 1.00 53.06 84 GLN A O 1
ATOM 670 N N . GLU A 1 85 ? 15.840 -6.375 -14.476 1.00 47.88 85 GLU A N 1
ATOM 671 C CA . GLU A 1 85 ? 16.456 -5.597 -15.560 1.00 47.88 85 GLU A CA 1
ATOM 672 C C . GLU A 1 85 ? 17.936 -5.961 -15.810 1.00 47.88 85 GLU A C 1
ATOM 674 O O . GLU A 1 85 ? 18.493 -5.603 -16.843 1.00 47.88 85 GLU A O 1
ATOM 679 N N . TYR A 1 86 ? 18.572 -6.696 -14.887 1.00 47.56 86 TYR A N 1
ATOM 680 C CA . TYR A 1 86 ? 19.990 -7.097 -14.954 1.00 47.56 86 TYR A CA 1
ATOM 681 C C . TYR A 1 86 ? 20.209 -8.625 -14.961 1.00 47.56 86 TYR A C 1
ATOM 683 O O . TYR A 1 86 ? 21.330 -9.072 -14.703 1.00 47.56 86 TYR A O 1
ATOM 691 N N . ALA A 1 87 ? 19.163 -9.422 -15.206 1.00 46.09 87 ALA A N 1
ATOM 692 C CA . ALA A 1 87 ? 19.229 -10.887 -15.276 1.00 46.09 87 ALA A CA 1
ATOM 693 C C . ALA A 1 87 ? 19.125 -11.402 -16.717 1.00 46.09 87 ALA A C 1
ATOM 695 O O . ALA A 1 87 ? 18.323 -10.835 -17.490 1.00 46.09 87 ALA A O 1
#

Radius of gyration: 12.84 Å; chains: 1; bounding box: 36×23×29 Å

Secondary structure (DSSP, 8-state):
--HHHHHHHHHS-HHHHHHHHHHHHHHT--HHHHHHHHHHTSSS-HHHHHTS-HHHHHHHHT-HHHHHHHHHHHHHHHHHHHHHHT-

Sequence (87 aa):
MDMVLDVLKSKIDPAATEELSELSAMLALPVEKILESILEKSSYSLSSLHRMTKERLEMVTSSPALLSELKRLIWKERWSGQRQEYA

Foldseek 3Di:
DQLLVVLLCVQADPVLVVLLVVLCVLVVHDSVVLLQVLLCVDPRHPVNLSPDDPVVSNVVSNDPVVNVSSSVSSVVSSVVSVVVVVD